Protein 4CJD (pdb70)

InterPro domains:
  IPR005594 Trimeric autotranspo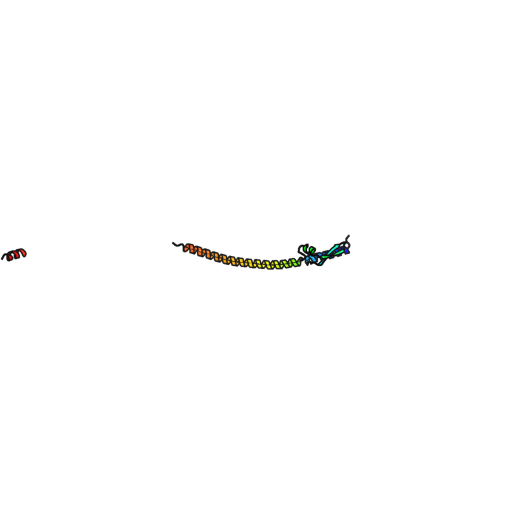rter adhesin YadA-like, C-terminal membrane anchor domain [PF03895] (264-325)
  IPR045584 Pilin-like [SSF54523] (231-325)

Structure (mmCIF, N/CA/C/O backbone):
data_4CJD
#
_entry.id   4CJD
#
_cell.length_a   51.227
_cell.length_b   51.227
_cell.length_c   577.942
_cell.angle_alpha   90.00
_cell.angle_beta   90.00
_cell.angle_gamma   120.00
#
_symmetry.space_group_name_H-M   'H 3 2'
#
loop_
_entity.id
_entity.type
_entity.pdbx_description
1 polymer NADA
2 non-polymer 'IODIDE ION'
3 water water
#
loop_
_atom_site.group_PDB
_atom_site.id
_atom_site.type_symbol
_atom_site.label_atom_id
_atom_site.label_alt_id
_atom_site.label_comp_id
_atom_site.label_asym_id
_atom_site.label_entity_id
_atom_site.label_seq_id
_atom_site.pdbx_PDB_ins_code
_atom_site.Cartn_x
_atom_site.Cartn_y
_atom_site.Cartn_z
_atom_site.occupancy
_atom_site.B_iso_or_equiv
_atom_site.auth_seq_id
_atom_site.auth_comp_id
_atom_site.auth_asym_id
_atom_site.auth_atom_id
_atom_site.pdbx_PDB_model_num
ATOM 1 N N . PRO A 1 6 ? 14.193 -3.187 228.373 1.00 76.12 27 PRO A N 1
ATOM 2 C CA . PRO A 1 6 ? 13.167 -3.450 227.359 1.00 74.06 27 PRO A CA 1
ATOM 3 C C . PRO A 1 6 ? 12.434 -2.185 226.924 1.00 71.33 27 PRO A C 1
ATOM 4 O O . PRO A 1 6 ? 12.539 -1.151 227.593 1.00 71.68 27 PRO A O 1
ATOM 8 N N . PRO A 1 7 ? 11.709 -2.258 225.796 1.00 65.47 28 PRO A N 1
ATOM 9 C CA . PRO A 1 7 ? 10.744 -1.198 225.499 1.00 59.29 28 PRO A CA 1
ATOM 10 C C . PRO A 1 7 ? 9.473 -1.424 226.308 1.00 55.47 28 PRO A C 1
ATOM 11 O O . PRO A 1 7 ? 8.946 -2.534 226.322 1.00 57.17 28 PRO A O 1
ATOM 15 N N . SER A 1 8 ? 9.019 -0.393 227.010 1.00 53.72 29 SER A N 1
ATOM 16 C CA . SER A 1 8 ? 7.748 -0.441 227.727 1.00 50.07 29 SER A CA 1
ATOM 17 C C . SER A 1 8 ? 6.566 -0.600 226.753 1.00 47.40 29 SER A C 1
ATOM 18 O O . SER A 1 8 ? 6.699 -0.338 225.553 1.00 36.05 29 SER A O 1
ATOM 21 N N . THR A 1 9 ? 5.421 -1.026 227.283 1.00 45.51 30 THR A N 1
ATOM 22 C CA . THR A 1 9 ? 4.153 -1.033 226.544 1.00 41.59 30 THR A CA 1
ATOM 23 C C . THR A 1 9 ? 3.871 0.320 225.917 1.00 35.31 30 THR A C 1
ATOM 24 O O . THR A 1 9 ? 3.472 0.414 224.745 1.00 37.48 30 THR A O 1
ATOM 28 N N . ASP A 1 10 ? 4.103 1.375 226.682 1.00 36.52 31 ASP A N 1
ATOM 29 C CA . ASP A 1 10 ? 3.901 2.725 226.180 1.00 35.72 31 ASP A CA 1
ATOM 30 C C . ASP A 1 10 ? 4.766 3.022 224.951 1.00 37.84 31 ASP A C 1
ATOM 31 O O . ASP A 1 10 ? 4.265 3.564 223.980 1.00 35.63 31 ASP A O 1
ATOM 36 N N . GLU A 1 11 ? 6.048 2.660 224.984 1.00 40.08 32 GLU A N 1
ATOM 37 C CA . GLU A 1 11 ? 6.922 2.874 223.829 1.00 40.17 32 GLU A CA 1
ATOM 38 C C . GLU A 1 11 ? 6.495 2.048 222.620 1.00 31.73 32 GLU A C 1
ATOM 39 O O . GLU A 1 11 ? 6.530 2.528 221.502 1.00 32.34 32 GLU A O 1
ATOM 45 N N . ILE A 1 12 ? 6.116 0.795 222.854 1.00 34.55 33 ILE A N 1
ATOM 46 C CA . ILE A 1 12 ? 5.650 -0.069 221.770 1.00 30.30 33 ILE A CA 1
ATOM 47 C C . ILE A 1 12 ? 4.438 0.550 221.095 1.00 28.91 33 ILE A C 1
ATOM 48 O O . ILE A 1 12 ? 4.380 0.670 219.862 1.00 27.34 33 ILE A O 1
ATOM 53 N N . ALA A 1 13 ? 3.471 0.957 221.909 1.00 29.59 34 ALA A N 1
ATOM 54 C CA . ALA A 1 13 ? 2.238 1.556 221.414 1.00 35.40 34 ALA A CA 1
ATOM 55 C C . ALA A 1 13 ? 2.532 2.792 220.566 1.00 27.59 34 ALA A C 1
ATOM 56 O O . ALA A 1 13 ? 1.939 2.982 219.515 1.00 26.16 34 ALA A O 1
ATOM 58 N N . LYS A 1 14 ? 3.451 3.632 221.041 1.00 37.29 35 LYS A N 1
ATOM 59 C CA . LYS A 1 14 ? 3.774 4.885 220.338 1.00 27.85 35 LYS A CA 1
ATOM 60 C C . LYS A 1 14 ? 4.518 4.612 219.052 1.00 26.50 35 LYS A C 1
ATOM 61 O O . LYS A 1 14 ? 4.307 5.277 218.044 1.00 25.31 35 LYS A O 1
ATOM 67 N N . ALA A 1 15 ? 5.378 3.601 219.076 1.00 29.87 36 ALA A N 1
ATOM 68 C CA . ALA A 1 15 ? 6.102 3.231 217.874 1.00 29.22 36 ALA A CA 1
ATOM 69 C C . ALA A 1 15 ? 5.135 2.646 216.843 1.00 24.07 36 ALA A C 1
ATOM 70 O O . ALA A 1 15 ? 5.271 2.872 215.644 1.00 22.82 36 ALA A O 1
ATOM 72 N N . ALA A 1 16 ? 4.152 1.887 217.314 1.00 24.25 37 ALA A N 1
ATOM 73 C CA . ALA A 1 16 ? 3.117 1.370 216.408 1.00 22.96 37 ALA A CA 1
ATOM 74 C C . ALA A 1 16 ? 2.288 2.518 215.812 1.00 22.09 37 ALA A C 1
ATOM 75 O O . ALA A 1 16 ? 2.044 2.583 214.600 1.00 24.45 37 ALA A O 1
ATOM 77 N N . LEU A 1 17 ? 1.877 3.455 216.650 1.00 23.61 38 LEU A N 1
ATOM 78 C CA . LEU A 1 17 ? 1.087 4.577 216.140 1.00 22.27 38 LEU A CA 1
ATOM 79 C C . LEU A 1 17 ? 1.860 5.367 215.092 1.00 22.22 38 LEU A C 1
ATOM 80 O O . LEU A 1 17 ? 1.342 5.651 213.998 1.00 20.33 38 LEU A O 1
ATOM 85 N N . VAL A 1 18 ? 3.125 5.658 215.375 1.00 22.05 39 VAL A N 1
ATOM 86 C CA . VAL A 1 18 ? 3.939 6.362 214.390 1.00 21.37 39 VAL A CA 1
ATOM 87 C C . VAL A 1 18 ? 4.121 5.541 213.110 1.00 20.07 39 VAL A C 1
ATOM 88 O O . VAL A 1 18 ? 4.077 6.095 212.003 1.00 19.09 39 VAL A O 1
ATOM 92 N N . GLY A 1 19 ? 4.339 4.221 213.248 1.00 20.15 40 GLY A N 1
ATOM 93 C CA . GLY A 1 19 ? 4.463 3.352 212.084 1.00 19.08 40 GLY A CA 1
ATOM 94 C C . GLY A 1 19 ? 3.211 3.369 211.207 1.00 17.96 40 GLY A C 1
ATOM 95 O O . GLY A 1 19 ? 3.273 3.454 209.955 1.00 16.93 40 GLY A O 1
ATOM 96 N N . VAL A 1 20 ? 2.059 3.285 211.866 1.00 18.26 41 VAL A N 1
ATOM 97 C CA . VAL A 1 20 ? 0.761 3.378 211.175 1.00 22.58 41 VAL A CA 1
ATOM 98 C C . VAL A 1 20 ? 0.635 4.680 210.379 1.00 19.58 41 VAL A C 1
ATOM 99 O O . VAL A 1 20 ? 0.238 4.690 209.207 1.00 19.21 41 VAL A O 1
ATOM 103 N N . TYR A 1 21 ? 0.992 5.790 211.015 1.00 19.40 42 TYR A N 1
ATOM 104 C CA . TYR A 1 21 ? 0.913 7.098 210.347 1.00 17.13 42 TYR A CA 1
ATOM 105 C C . TYR A 1 21 ? 1.773 7.116 209.092 1.00 17.59 42 TYR A C 1
ATOM 106 O O . TYR A 1 21 ? 1.345 7.557 208.061 1.00 20.14 42 TYR A O 1
ATOM 115 N N . ASN A 1 22 ? 2.988 6.583 209.186 1.00 16.50 43 ASN A N 1
ATOM 116 C CA . ASN A 1 22 ? 3.858 6.561 208.038 1.00 17.81 43 ASN A CA 1
ATOM 117 C C . ASN A 1 22 ? 3.325 5.699 206.880 1.00 16.94 43 ASN A C 1
ATOM 118 O O . ASN A 1 22 ? 3.367 6.118 205.739 1.00 14.72 43 ASN A O 1
ATOM 123 N N . ASN A 1 23 ? 2.800 4.509 207.175 1.00 14.79 44 ASN A N 1
ATOM 124 C CA . ASN A 1 23 ? 2.161 3.689 206.153 1.00 13.96 44 ASN A CA 1
ATOM 125 C C . ASN A 1 23 ? 0.950 4.369 205.567 1.00 13.44 44 ASN A C 1
ATOM 126 O O . ASN A 1 23 ? 0.686 4.293 204.351 1.00 16.64 44 ASN A O 1
ATOM 131 N N . THR A 1 24 ? 0.182 5.039 206.421 1.00 13.93 45 THR A N 1
ATOM 132 C CA . THR A 1 24 ? -0.991 5.783 205.931 1.00 13.62 45 THR A CA 1
ATOM 133 C C . THR A 1 24 ? -0.568 6.900 204.957 1.00 16.54 45 THR A C 1
ATOM 134 O O . THR A 1 24 ? -1.182 7.070 203.889 1.00 13.71 45 THR A O 1
ATOM 138 N N . GLN A 1 25 ? 0.531 7.618 205.256 1.00 15.90 46 GLN A N 1
ATOM 139 C CA . GLN A 1 25 ? 1.054 8.572 204.266 1.00 13.19 46 GLN A CA 1
ATOM 140 C C . GLN A 1 25 ? 1.560 7.899 202.989 1.00 14.76 46 GLN A C 1
ATOM 141 O O . GLN A 1 25 ? 1.343 8.422 201.881 1.00 11.95 46 GLN A O 1
ATOM 147 N N . ASP A 1 26 ? 2.240 6.749 203.120 1.00 12.63 47 ASP A N 1
ATOM 148 C CA . ASP A 1 26 ? 2.618 5.988 201.932 1.00 15.15 47 ASP A CA 1
ATOM 149 C C . ASP A 1 26 ? 1.421 5.654 201.056 1.00 17.86 47 ASP A C 1
ATOM 150 O O . ASP A 1 26 ? 1.471 5.732 199.809 1.00 13.24 47 ASP A O 1
ATOM 155 N N . ILE A 1 27 ? 0.334 5.274 201.695 1.00 11.78 48 ILE A N 1
ATOM 156 C CA . ILE A 1 27 ? -0.846 4.858 200.922 1.00 12.50 48 ILE A CA 1
ATOM 157 C C . ILE A 1 27 ? -1.640 6.027 200.344 1.00 15.17 48 ILE A C 1
ATOM 158 O O . ILE A 1 27 ? -2.121 5.990 199.185 1.00 13.46 48 ILE A O 1
ATOM 163 N N . ASN A 1 28 ? -1.770 7.074 201.133 1.00 11.30 49 ASN A N 1
ATOM 164 C CA . ASN A 1 28 ? -2.677 8.180 200.774 1.00 15.81 49 ASN A CA 1
ATOM 165 C C . ASN A 1 28 ? -1.964 9.420 200.315 1.00 14.79 49 ASN A C 1
ATOM 166 O O . ASN A 1 28 ? -2.589 10.331 199.778 1.00 11.76 49 ASN A O 1
ATOM 171 N N . GLY A 1 29 ? -0.652 9.488 200.508 1.00 12.35 50 GLY A N 1
ATOM 172 C CA . GLY A 1 29 ? 0.043 10.655 199.955 1.00 14.47 50 GLY A CA 1
ATOM 173 C C . GLY A 1 29 ? 0.341 11.694 201.020 1.00 18.43 50 GLY A C 1
ATOM 174 O O . GLY A 1 29 ? -0.230 11.640 202.121 1.00 15.21 50 GLY A O 1
ATOM 175 N N . PHE A 1 30 ? 1.256 12.625 200.743 1.00 14.62 51 PHE A N 1
ATOM 176 C CA . PHE A 1 30 ? 1.380 13.774 201.633 1.00 13.40 51 PHE A CA 1
ATOM 177 C C . PHE A 1 30 ? 1.820 14.976 200.823 1.00 14.43 51 PHE A C 1
ATOM 178 O O . PHE A 1 30 ? 2.200 14.871 199.626 1.00 13.92 51 PHE A O 1
ATOM 186 N N . LYS A 1 31 ? 1.741 16.137 201.447 1.00 15.47 52 LYS A N 1
ATOM 187 C CA . LYS A 1 31 ? 2.054 17.372 200.736 1.00 14.73 52 LYS A CA 1
ATOM 188 C C . LYS A 1 31 ? 2.812 18.295 201.639 1.00 15.78 52 LYS A C 1
ATOM 189 O O . LYS A 1 31 ? 2.913 18.054 202.862 1.00 16.32 52 LYS A O 1
ATOM 195 N N . VAL A 1 32 ? 3.327 19.378 201.051 1.00 16.41 53 VAL A N 1
ATOM 196 C CA . VAL A 1 32 ? 4.093 20.338 201.806 1.00 17.36 53 VAL A CA 1
ATOM 197 C C . VAL A 1 32 ? 3.239 20.829 202.960 1.00 18.18 53 VAL A C 1
ATOM 198 O O . VAL A 1 32 ? 2.042 21.162 202.799 1.00 18.14 53 VAL A O 1
ATOM 202 N N . GLY A 1 33 ? 3.850 20.816 204.135 1.00 19.00 54 GLY A N 1
ATOM 203 C CA . GLY A 1 33 ? 3.189 21.263 205.335 1.00 19.97 54 GLY A CA 1
ATOM 204 C C . GLY A 1 33 ? 2.489 20.187 206.142 1.00 27.80 54 GLY A C 1
ATOM 205 O O . GLY A 1 33 ? 2.116 20.438 207.294 1.00 28.23 54 GLY A O 1
ATOM 206 N N . ASP A 1 34 ? 2.283 19.004 205.557 1.00 19.87 55 ASP A N 1
ATOM 207 C CA . ASP A 1 34 ? 1.799 17.866 206.348 1.00 18.25 55 ASP A CA 1
ATOM 208 C C . ASP A 1 34 ? 2.830 17.473 207.421 1.00 25.72 55 ASP A C 1
ATOM 209 O O . ASP A 1 34 ? 4.035 17.577 207.208 1.00 22.57 55 ASP A O 1
ATOM 214 N N . THR A 1 35 ? 2.359 17.016 208.573 1.00 20.33 56 THR A N 1
ATOM 215 C CA . THR A 1 35 ? 3.287 16.594 209.610 1.00 20.32 56 THR A CA 1
ATOM 216 C C . THR A 1 35 ? 3.904 15.259 209.223 1.00 19.46 56 THR A C 1
ATOM 217 O O . THR A 1 35 ? 3.216 14.328 208.767 1.00 18.49 56 THR A O 1
ATOM 221 N N . ILE A 1 36 ? 5.209 15.181 209.371 1.00 19.91 57 ILE A N 1
ATOM 222 C CA . ILE A 1 36 ? 5.930 13.925 209.229 1.00 19.45 57 ILE A CA 1
ATOM 223 C C . ILE A 1 36 ? 6.348 13.490 210.657 1.00 26.07 57 ILE A C 1
ATOM 224 O O . ILE A 1 36 ? 6.903 14.291 211.394 1.00 26.54 57 ILE A O 1
ATOM 229 N N . TYR A 1 37 ? 6.040 12.254 211.054 1.00 23.07 58 TYR A N 1
ATOM 230 C CA . TYR A 1 37 ? 6.342 11.790 212.413 1.00 24.50 58 TYR A CA 1
ATOM 231 C C . TYR A 1 37 ? 7.431 10.727 212.420 1.00 24.75 58 TYR A C 1
ATOM 232 O O . TYR A 1 37 ? 7.502 9.877 211.534 1.00 20.94 58 TYR A O 1
ATOM 241 N N . ASP A 1 38 ? 8.258 10.774 213.451 1.00 30.48 59 ASP A N 1
ATOM 242 C CA . ASP A 1 38 ? 9.155 9.679 213.772 1.00 30.38 59 ASP A CA 1
ATOM 243 C C . ASP A 1 38 ? 9.181 9.527 215.279 1.00 29.42 59 ASP A C 1
ATOM 244 O O . ASP A 1 38 ? 8.429 10.186 215.995 1.00 31.83 59 ASP A O 1
ATOM 249 N N . ILE A 1 39 ? 10.040 8.637 215.743 1.00 32.37 60 ILE A N 1
ATOM 250 C CA . ILE A 1 39 ? 10.165 8.356 217.150 1.00 36.34 60 ILE A CA 1
ATOM 251 C C . ILE A 1 39 ? 11.519 8.871 217.593 1.00 40.36 60 ILE A C 1
ATOM 252 O O . ILE A 1 39 ? 12.526 8.589 216.939 1.00 41.43 60 ILE A O 1
ATOM 257 N N . GLU A 1 40 ? 11.534 9.638 218.681 1.00 41.83 61 GLU A N 1
ATOM 258 C CA . GLU A 1 40 ? 12.770 10.157 219.252 1.00 49.44 61 GLU A CA 1
ATOM 259 C C . GLU A 1 40 ? 12.691 10.096 220.778 1.00 52.19 61 GLU A C 1
ATOM 260 O O . GLU A 1 40 ? 11.708 10.551 221.378 1.00 47.06 61 GLU A O 1
ATOM 266 N N . ASN A 1 41 ? 13.717 9.522 221.403 1.00 58.96 62 ASN A N 1
ATOM 267 C CA . ASN A 1 41 ? 13.676 9.274 222.837 1.00 64.46 62 ASN A CA 1
ATOM 268 C C . ASN A 1 41 ? 12.391 8.523 223.164 1.00 59.64 62 ASN A C 1
ATOM 269 O O . ASN A 1 41 ? 11.687 8.866 224.123 1.00 59.99 62 ASN A O 1
ATOM 274 N N . GLY A 1 42 ? 12.057 7.540 222.321 1.00 52.83 63 GLY A N 1
ATOM 275 C CA . GLY A 1 42 ? 10.849 6.750 222.492 1.00 47.00 63 GLY A CA 1
ATOM 276 C C . GLY A 1 42 ? 9.542 7.533 222.459 1.00 47.77 63 GLY A C 1
ATOM 277 O O . GLY A 1 42 ? 8.461 6.981 222.764 1.00 43.58 63 GLY A O 1
ATOM 278 N N . GLN A 1 43 ? 9.628 8.821 222.107 1.00 46.30 64 GLN A N 1
ATOM 279 C CA . GLN A 1 43 ? 8.437 9.653 221.963 1.00 43.04 64 GLN A CA 1
ATOM 280 C C . GLN A 1 43 ? 8.206 9.974 220.481 1.00 40.47 64 GLN A C 1
ATOM 281 O O . GLN A 1 43 ? 9.159 10.144 219.719 1.00 43.91 64 GLN A O 1
ATOM 287 N N . PRO A 1 44 ? 6.936 10.051 220.066 1.00 36.95 65 PRO A N 1
ATOM 288 C CA . PRO A 1 44 ? 6.623 10.532 218.714 1.00 37.85 65 PRO A CA 1
ATOM 289 C C . PRO A 1 44 ? 6.973 12.013 218.553 1.00 41.46 65 PRO A C 1
ATOM 290 O O . PRO A 1 44 ? 6.728 12.813 219.452 1.00 42.69 65 PRO A O 1
ATOM 294 N N . LYS A 1 45 ? 7.561 12.364 217.417 1.00 42.17 66 LYS A N 1
ATOM 295 C CA . LYS A 1 45 ? 7.978 13.729 217.154 1.00 38.34 66 LYS A CA 1
ATOM 296 C C . LYS A 1 45 ? 7.545 14.101 215.753 1.00 35.14 66 LYS A C 1
ATOM 297 O O . LYS A 1 45 ? 7.824 13.367 214.795 1.00 31.31 66 LYS A O 1
ATOM 303 N N . GLY A 1 46 ? 6.852 15.232 215.634 1.00 32.90 67 GLY A N 1
ATOM 304 C CA . GLY A 1 46 ? 6.377 15.680 214.341 1.00 32.75 67 GLY A CA 1
ATOM 305 C C . GLY A 1 46 ? 7.195 16.838 213.816 1.00 29.89 67 GLY A C 1
ATOM 306 O O . GLY A 1 46 ? 7.751 17.591 214.585 1.00 29.07 67 GLY A O 1
ATOM 307 N N . ARG A 1 47 ? 7.289 16.961 212.489 1.00 31.91 68 ARG A N 1
ATOM 308 C CA . ARG A 1 47 ? 7.856 18.153 211.875 1.00 28.78 68 ARG A CA 1
ATOM 309 C C . ARG A 1 47 ? 7.137 18.377 210.529 1.00 28.26 68 ARG A C 1
ATOM 310 O O . ARG A 1 47 ? 6.555 17.451 209.984 1.00 22.09 68 ARG A O 1
ATOM 318 N N . PRO A 1 48 ? 7.170 19.604 209.996 1.00 23.66 69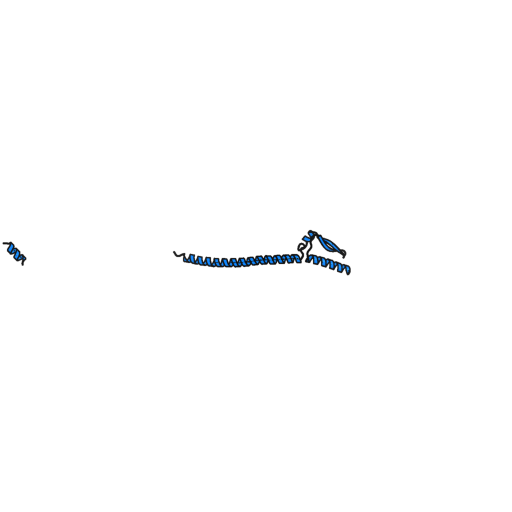 PRO A N 1
ATOM 319 C CA . PRO A 1 48 ? 6.444 19.783 208.739 1.00 24.64 69 PRO A CA 1
ATOM 320 C C . PRO A 1 48 ? 7.180 19.248 207.515 1.00 21.33 69 PRO A C 1
ATOM 321 O O . PRO A 1 48 ? 8.361 19.435 207.367 1.00 2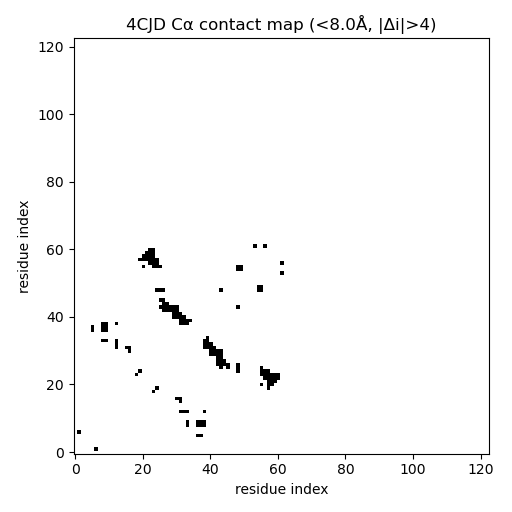1.80 69 PRO A O 1
ATOM 325 N N . ALA A 1 49 ? 6.460 18.544 206.652 1.00 19.98 70 ALA A N 1
ATOM 326 C CA . ALA A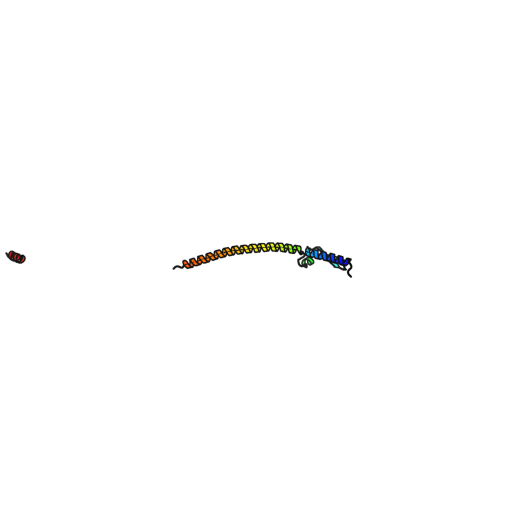 1 49 ? 7.007 18.190 205.339 1.00 21.20 70 ALA A CA 1
ATOM 327 C C . ALA A 1 49 ? 7.401 19.456 204.539 1.00 27.43 70 ALA A C 1
ATOM 328 O O . ALA A 1 49 ? 6.616 20.406 204.426 1.00 23.69 70 ALA A O 1
ATOM 330 N N . THR A 1 50 ? 8.628 19.476 204.025 1.00 19.52 71 THR A N 1
ATOM 331 C CA . THR A 1 50 ? 9.089 20.529 203.146 1.00 19.83 71 THR A CA 1
ATOM 332 C C . THR A 1 50 ? 8.979 20.036 201.725 1.00 18.61 71 THR A C 1
ATOM 333 O O . THR A 1 50 ? 8.772 18.848 201.502 1.00 17.67 71 THR A O 1
ATOM 337 N N . GLU A 1 51 ? 9.220 20.906 200.759 1.00 18.75 72 GLU A N 1
ATOM 338 C CA . GLU A 1 51 ? 9.262 20.450 199.380 1.00 18.16 72 GLU A CA 1
ATOM 339 C C . GLU A 1 51 ? 10.417 19.422 199.158 1.00 25.78 72 GLU A C 1
ATOM 340 O O . GLU A 1 51 ? 10.253 18.517 198.349 1.00 22.40 72 GLU A O 1
ATOM 346 N N . ASP A 1 52 ? 11.538 19.521 199.900 1.00 18.48 73 ASP A N 1
ATOM 347 C CA . ASP A 1 52 ? 12.598 18.532 199.792 1.00 18.40 73 ASP A CA 1
ATOM 348 C C . ASP A 1 52 ? 12.071 17.139 200.159 1.00 19.64 73 ASP A C 1
ATOM 349 O O . ASP A 1 52 ? 12.444 16.173 199.525 1.00 23.26 73 ASP A O 1
ATOM 354 N N . ASP A 1 53 ? 11.271 17.038 201.226 1.00 18.23 74 ASP A N 1
ATOM 355 C CA . ASP A 1 53 ? 10.709 15.751 201.643 1.00 19.85 74 ASP A CA 1
ATOM 356 C C . ASP A 1 53 ? 9.795 15.185 200.599 1.00 19.31 74 ASP A C 1
ATOM 357 O O . ASP A 1 53 ? 9.757 13.978 200.371 1.00 16.22 74 ASP A O 1
ATOM 362 N N . VAL A 1 54 ? 9.017 16.062 200.002 1.00 15.52 75 VAL A N 1
ATOM 363 C CA . VAL A 1 54 ? 8.116 15.656 198.947 1.00 19.89 75 VAL A CA 1
ATOM 364 C C . VAL A 1 54 ? 8.897 15.099 197.748 1.00 18.80 75 VAL A C 1
ATOM 365 O O . VAL A 1 54 ? 8.573 14.025 197.236 1.00 17.62 75 VAL A O 1
ATOM 369 N N . LYS A 1 55 ? 9.932 15.814 197.321 1.00 20.88 76 LYS A N 1
ATOM 370 C CA . LYS A 1 55 ? 10.762 15.371 196.207 1.00 22.28 76 LYS A CA 1
ATOM 371 C C . LYS A 1 55 ? 11.545 14.089 196.499 1.00 25.70 76 LYS A C 1
ATOM 372 O O . LYS A 1 55 ? 11.813 13.332 195.582 1.00 19.92 76 LYS A O 1
ATOM 378 N N . ALA A 1 56 ? 11.921 13.871 197.761 1.00 14.94 77 ALA A N 1
ATOM 379 C CA . ALA A 1 56 ? 12.673 12.686 198.176 1.00 19.96 77 ALA A CA 1
ATOM 380 C C . ALA A 1 56 ? 11.783 11.424 198.194 1.00 23.27 77 ALA A C 1
ATOM 381 O O . ALA A 1 56 ? 12.296 10.313 198.218 1.00 19.51 77 ALA A O 1
ATOM 383 N N . ASP A 1 57 ? 10.452 11.599 198.198 1.00 13.65 78 ASP A N 1
ATOM 384 C CA . ASP A 1 57 ? 9.554 10.451 198.217 1.00 12.96 78 ASP A CA 1
ATOM 385 C C . ASP A 1 57 ? 9.578 9.763 196.864 1.00 14.37 78 ASP A C 1
ATOM 386 O O . ASP A 1 57 ? 9.677 10.429 195.845 1.00 14.48 78 ASP A O 1
ATOM 391 N N . ASP A 1 58 ? 9.443 8.441 196.830 1.00 15.72 79 ASP A N 1
ATOM 392 C CA . ASP A 1 58 ? 9.611 7.715 195.565 1.00 11.65 79 ASP A CA 1
ATOM 393 C C . ASP A 1 58 ? 8.604 8.116 194.523 1.00 14.31 79 ASP A C 1
ATOM 394 O O . ASP A 1 58 ? 8.877 8.048 193.310 1.00 16.61 79 ASP A O 1
ATOM 399 N N . PHE A 1 59 ? 7.416 8.529 194.986 1.00 16.47 80 PHE A N 1
ATOM 400 C CA . PHE A 1 59 ? 6.397 9.006 194.074 1.00 10.76 80 PHE A CA 1
ATOM 401 C C . PHE A 1 59 ? 5.976 10.419 194.371 1.00 12.02 80 PHE A C 1
ATOM 402 O O . PHE A 1 59 ? 4.813 10.807 194.107 1.00 10.45 80 PHE A O 1
ATOM 410 N N . GLY A 1 60 ? 6.927 11.214 194.841 1.00 14.08 81 GLY A N 1
ATOM 411 C CA . GLY A 1 60 ? 6.677 12.642 194.973 1.00 11.58 81 GLY A CA 1
ATOM 412 C C . GLY A 1 60 ? 5.492 12.893 195.903 1.00 15.47 81 GLY A C 1
ATOM 413 O O . GLY A 1 60 ? 4.793 13.863 195.751 1.00 15.30 81 GLY A O 1
ATOM 414 N N . GLY A 1 61 ? 5.258 11.998 196.865 1.00 13.69 82 GLY A N 1
ATOM 415 C CA . GLY A 1 61 ? 4.202 12.221 197.847 1.00 11.69 82 GLY A CA 1
ATOM 416 C C . GLY A 1 61 ? 2.787 11.965 197.338 1.00 13.89 82 GLY A C 1
ATOM 417 O O . GLY A 1 61 ? 1.801 12.248 198.013 1.00 12.69 82 GLY A O 1
ATOM 418 N N . LEU A 1 62 ? 2.664 11.425 196.134 1.00 13.16 83 LEU A N 1
ATOM 419 C CA . LEU A 1 62 ? 1.332 11.168 195.595 1.00 15.19 83 LEU A CA 1
ATOM 420 C C . LEU A 1 62 ? 0.572 10.121 196.395 1.00 13.43 83 LEU A C 1
ATOM 421 O O . LEU A 1 62 ? -0.666 10.154 196.470 1.00 10.31 83 LEU A O 1
ATOM 426 N N . GLY A 1 63 ? 1.314 9.138 196.915 1.00 13.49 84 GLY A N 1
ATOM 427 C CA . GLY A 1 63 ? 0.714 7.986 197.571 1.00 12.94 84 GLY A CA 1
ATOM 428 C C . GLY A 1 63 ? 0.342 6.892 196.610 1.00 9.80 84 GLY A C 1
ATOM 429 O O . GLY A 1 63 ? 0.131 7.136 195.414 1.00 11.59 84 GLY A O 1
ATOM 430 N N . LEU A 1 64 ? 0.316 5.655 197.103 1.00 14.88 85 LEU A N 1
ATOM 431 C CA . LEU A 1 64 ? 0.040 4.507 196.241 1.00 13.99 85 LEU A CA 1
ATOM 432 C C . LEU A 1 64 ? -1.332 4.587 195.535 1.00 11.16 85 LEU A C 1
ATOM 433 O O . LEU A 1 64 ? -1.460 4.270 194.336 1.00 9.82 85 LEU A O 1
ATOM 438 N N . LYS A 1 65 ? -2.358 5.024 196.254 1.00 13.03 86 LYS A N 1
ATOM 439 C CA . LYS A 1 65 ? -3.711 5.084 195.636 1.00 14.82 86 LYS A CA 1
ATOM 440 C C . LYS A 1 65 ? -3.737 6.020 194.427 1.00 13.50 86 LYS A C 1
ATOM 441 O O . LYS A 1 65 ? -4.254 5.676 193.368 1.00 11.26 86 LYS A O 1
ATOM 447 N N . GLU A 1 66 ? -3.157 7.208 194.583 1.00 14.58 87 GLU A N 1
ATOM 448 C CA . GLU A 1 66 ? -3.170 8.136 193.490 1.00 9.70 87 GLU A CA 1
ATOM 449 C C . GLU A 1 66 ? -2.334 7.659 192.308 1.00 10.49 87 GLU A C 1
ATOM 450 O O . GLU A 1 66 ? -2.697 7.904 191.149 1.00 12.26 87 GLU A O 1
ATOM 456 N N . VAL A 1 67 ? -1.181 7.029 192.560 1.00 14.26 88 VAL A N 1
ATOM 457 C CA . VAL A 1 67 ? -0.400 6.537 191.411 1.00 13.69 88 VAL A CA 1
ATOM 458 C C . VAL A 1 67 ? -1.223 5.446 190.696 1.00 14.26 88 VAL A C 1
ATOM 459 O O . VAL A 1 67 ? -1.303 5.385 189.436 1.00 10.35 88 VAL A O 1
ATOM 463 N N . LEU A 1 68 ? -1.845 4.576 191.478 1.00 9.17 89 LEU A N 1
ATOM 464 C CA . LEU A 1 68 ? -2.679 3.551 190.834 1.00 16.40 89 LEU A CA 1
ATOM 465 C C . LEU A 1 68 ? -3.803 4.192 190.003 1.00 14.97 89 LEU A C 1
ATOM 466 O O . LEU A 1 68 ? -4.086 3.730 188.887 1.00 13.02 89 LEU A O 1
ATOM 471 N N . ALA A 1 69 ? -4.434 5.266 190.503 1.00 11.19 90 ALA A N 1
ATOM 472 C CA . ALA A 1 69 ? -5.482 5.941 189.696 1.00 9.94 90 ALA A CA 1
ATOM 473 C C . ALA A 1 69 ? -4.934 6.510 188.382 1.00 16.13 90 ALA A C 1
ATOM 474 O O . ALA A 1 69 ? -5.611 6.485 187.334 1.00 13.10 90 ALA A O 1
ATOM 476 N N . GLN A 1 70 ? -3.717 7.043 188.438 1.00 15.19 91 GLN A N 1
ATOM 477 C CA . GLN A 1 70 ? -3.064 7.554 187.233 1.00 9.86 91 GLN A CA 1
ATOM 478 C C . GLN A 1 70 ? -2.779 6.440 186.255 1.00 9.93 91 GLN A C 1
ATOM 479 O O . GLN A 1 70 ? -2.907 6.618 185.050 1.00 10.26 91 GLN A O 1
ATOM 485 N N . HIS A 1 71 ? -2.346 5.289 186.764 1.00 9.72 92 HIS A N 1
ATOM 486 C CA . HIS A 1 71 ? -2.187 4.104 185.909 1.00 17.94 92 HIS A CA 1
ATOM 487 C C . HIS A 1 71 ? -3.488 3.610 185.281 1.00 15.70 92 HIS A C 1
ATOM 488 O O . HIS A 1 71 ? -3.503 3.276 184.107 1.00 11.69 92 HIS A O 1
ATOM 495 N N . ASP A 1 72 ? -4.586 3.618 186.020 1.00 12.92 93 ASP A N 1
ATOM 496 C CA . ASP A 1 72 ? -5.892 3.347 185.396 1.00 14.02 93 ASP A CA 1
ATOM 497 C C . ASP A 1 72 ? -6.222 4.255 184.211 1.00 18.25 93 ASP A C 1
ATOM 498 O O . ASP A 1 72 ? -6.669 3.769 183.190 1.00 16.41 93 ASP A O 1
ATOM 503 N N . GLN A 1 73 ? -6.006 5.561 184.365 1.00 18.26 94 GLN A N 1
ATOM 504 C CA . GLN A 1 73 ? -6.242 6.519 183.295 1.00 15.59 94 GLN A CA 1
ATOM 505 C C . GLN A 1 73 ? -5.276 6.271 182.127 1.00 11.84 94 GLN A C 1
ATOM 506 O O . GLN A 1 73 ? -5.696 6.250 180.994 1.00 13.79 94 GLN A O 1
ATOM 512 N N . SER A 1 74 ? -3.987 6.060 182.406 1.00 11.36 95 SER A N 1
ATOM 513 C CA . SER A 1 74 ? -3.020 5.782 181.368 1.00 18.37 95 SER A CA 1
ATOM 514 C C . SER A 1 74 ? -3.419 4.524 180.609 1.00 16.68 95 SER A C 1
ATOM 515 O O . SER A 1 74 ? -3.362 4.474 179.374 1.00 16.25 95 SER A O 1
ATOM 518 N N . LEU A 1 75 ? -3.767 3.481 181.348 1.00 13.46 96 LEU A N 1
ATOM 519 C CA . LEU A 1 75 ? -4.085 2.226 180.675 1.00 14.99 96 LEU A CA 1
ATOM 520 C C . LEU A 1 75 ? -5.274 2.395 179.761 1.00 16.71 96 LEU A C 1
ATOM 521 O O . LEU A 1 75 ? -5.264 1.913 178.623 1.00 14.26 96 LEU A O 1
ATOM 526 N N . ALA A 1 76 ? -6.339 3.003 180.275 1.00 13.19 97 ALA A N 1
ATOM 527 C CA . ALA A 1 76 ? -7.538 3.171 179.429 1.00 14.09 97 ALA A CA 1
ATOM 528 C C . ALA A 1 76 ? -7.182 4.001 178.181 1.00 20.32 97 ALA A C 1
ATOM 529 O O . ALA A 1 76 ? -7.568 3.633 177.065 1.00 15.62 97 ALA A O 1
ATOM 531 N N . ASP A 1 77 ? -6.435 5.103 178.357 1.00 16.10 98 ASP A N 1
ATOM 532 C CA . ASP A 1 77 ? -6.093 5.946 177.194 1.00 16.47 98 ASP A CA 1
ATOM 533 C C . ASP A 1 77 ? -5.210 5.247 176.161 1.00 15.06 98 ASP A C 1
ATOM 534 O O . ASP A 1 77 ? -5.420 5.362 174.959 1.00 15.97 98 ASP A O 1
ATOM 539 N N . LEU A 1 78 ? -4.185 4.574 176.646 1.00 15.53 99 LEU A N 1
ATOM 540 C CA . LEU A 1 78 ? -3.270 3.887 175.780 1.00 14.83 99 LEU A CA 1
ATOM 541 C C . LEU A 1 78 ? -4.001 2.745 175.066 1.00 20.35 99 LEU A C 1
ATOM 542 O O . LEU A 1 78 ? -3.755 2.503 173.901 1.00 16.50 99 LEU A O 1
ATOM 547 N N . THR A 1 79 ? -4.883 2.042 175.763 1.00 15.56 100 THR A N 1
ATOM 548 C CA . THR A 1 79 ? -5.636 0.979 175.077 1.00 17.22 100 THR A CA 1
ATOM 549 C C . THR A 1 79 ? -6.485 1.575 173.968 1.00 22.68 100 THR A C 1
ATOM 550 O O . THR A 1 79 ? -6.623 0.970 172.915 1.00 18.60 100 THR A O 1
ATOM 554 N N . GLY A 1 80 ? -7.036 2.772 174.194 1.00 17.42 101 GLY A N 1
ATOM 555 C CA . GLY A 1 80 ? -7.802 3.431 173.140 1.00 18.51 101 GLY A CA 1
ATOM 556 C C . GLY A 1 80 ? -6.960 3.744 171.903 1.00 19.14 101 GLY A C 1
ATOM 557 O O . GLY A 1 80 ? -7.411 3.550 170.781 1.00 20.48 101 GLY A O 1
ATOM 558 N N . THR A 1 81 ? -5.730 4.220 172.089 1.00 18.42 102 THR A N 1
ATOM 559 C CA . THR A 1 81 ? -4.856 4.494 170.941 1.00 23.68 102 THR A CA 1
ATOM 560 C C . THR A 1 81 ? -4.485 3.224 170.201 1.00 26.38 102 THR A C 1
ATOM 561 O O . THR A 1 81 ? -4.538 3.168 168.962 1.00 20.96 102 THR A O 1
ATOM 565 N N . VAL A 1 82 ? -4.111 2.203 170.961 1.00 20.88 103 VAL A N 1
ATOM 566 C CA . VAL A 1 82 ? -3.806 0.911 170.365 1.00 25.03 103 VAL A CA 1
ATOM 567 C C . VAL A 1 82 ? -5.041 0.425 169.597 1.00 27.73 103 VAL A C 1
ATOM 568 O O . VAL A 1 82 ? -4.923 0.004 168.442 1.00 24.92 103 VAL A O 1
ATOM 572 N N . GLU A 1 83 ? -6.244 0.533 170.180 1.00 23.39 104 GLU A N 1
ATOM 573 C CA . GLU A 1 83 ? -7.431 0.129 169.371 1.00 28.78 104 GLU A CA 1
ATOM 574 C C . GLU A 1 83 ? -7.570 0.945 168.057 1.00 24.69 104 GLU A C 1
ATOM 575 O O . GLU A 1 83 ? -7.924 0.412 167.017 1.00 25.03 104 GLU A O 1
ATOM 581 N N . GLU A 1 84 ? -7.320 2.250 168.114 1.00 23.66 105 GLU A N 1
ATOM 582 C CA . GLU A 1 84 ? -7.389 3.050 166.900 1.00 29.07 105 GLU A CA 1
ATOM 583 C C . GLU A 1 84 ? -6.355 2.594 165.882 1.00 30.21 105 GLU A C 1
ATOM 584 O O . GLU A 1 84 ? -6.642 2.572 164.683 1.00 28.68 105 GLU A O 1
ATOM 590 N N . ASN A 1 85 ? -5.161 2.200 166.360 1.00 24.07 106 ASN A N 1
ATOM 591 C CA . ASN A 1 85 ? -4.099 1.770 165.464 1.00 25.49 106 ASN A CA 1
ATOM 592 C C . ASN A 1 85 ? -4.433 0.441 164.826 1.00 27.72 106 ASN A C 1
ATOM 593 O O . ASN A 1 85 ? -4.144 0.247 163.636 1.00 29.19 106 ASN A O 1
ATOM 598 N N . SER A 1 86 ? -5.058 -0.460 165.583 1.00 25.58 107 SER A N 1
ATOM 599 C CA . SER A 1 86 ? -5.460 -1.762 165.028 1.00 26.83 107 SER A CA 1
ATOM 600 C C . SER A 1 86 ? -6.438 -1.582 163.847 1.00 31.64 107 SER A C 1
ATOM 601 O O . SER A 1 86 ? -6.306 -2.231 162.791 1.00 34.71 107 SER A O 1
ATOM 604 N N . GLU A 1 87 ? -7.408 -0.683 164.011 1.00 31.40 108 GLU A N 1
ATOM 605 C CA . GLU A 1 87 ? -8.426 -0.467 162.969 1.00 34.97 108 GLU A CA 1
ATOM 606 C C . GLU A 1 87 ? -7.783 0.179 161.749 1.00 31.37 108 GLU A C 1
ATOM 607 O O . GLU A 1 87 ? -8.089 -0.184 160.614 1.00 44.82 108 GLU A O 1
ATOM 613 N N . ALA A 1 88 ? -6.870 1.125 161.985 1.00 39.31 109 ALA A N 1
ATOM 614 C CA . ALA A 1 88 ? -6.131 1.774 160.896 1.00 31.23 109 ALA A CA 1
ATOM 615 C C . ALA A 1 88 ? -5.331 0.744 160.101 1.00 40.88 109 ALA A C 1
ATOM 616 O O . ALA A 1 88 ? -5.227 0.829 158.876 1.00 42.64 109 ALA A O 1
ATOM 618 N N . LEU A 1 89 ? -4.790 -0.245 160.800 1.00 36.56 110 LEU A N 1
ATOM 619 C CA . LEU A 1 89 ? -4.054 -1.340 160.169 1.00 35.34 110 LEU A CA 1
ATOM 620 C C . LEU A 1 89 ? -4.923 -2.197 159.265 1.00 36.70 110 LEU A C 1
ATOM 621 O O . LEU A 1 89 ? -4.540 -2.527 158.149 1.00 42.90 110 LEU A O 1
ATOM 626 N N . VAL A 1 90 ? -6.096 -2.566 159.761 1.00 37.41 111 VAL A N 1
ATOM 627 C CA . VAL A 1 90 ? -7.058 -3.319 158.975 1.00 40.51 111 VAL A CA 1
ATOM 628 C C . VAL A 1 90 ? -7.500 -2.534 157.739 1.00 42.94 111 VAL A C 1
ATOM 629 O O . VAL A 1 90 ? -7.557 -3.086 156.650 1.00 50.33 111 VAL A O 1
ATOM 633 N N . LYS A 1 91 ? -7.809 -1.251 157.914 1.00 40.98 112 LYS A N 1
ATOM 634 C CA . LYS A 1 91 ? -8.259 -0.423 156.804 1.00 45.77 112 LYS A CA 1
ATOM 635 C C . LYS A 1 91 ? -7.139 -0.295 155.790 1.00 48.10 112 LYS A C 1
ATOM 636 O O . LYS A 1 91 ? -7.367 -0.427 154.594 1.00 47.40 112 LYS A O 1
ATOM 642 N N . THR A 1 92 ? -5.922 -0.076 156.280 1.00 45.66 113 THR A N 1
ATOM 643 C CA . THR A 1 92 ? -4.756 -0.008 155.412 1.00 44.56 113 THR A CA 1
ATOM 644 C C . THR A 1 92 ? -4.533 -1.339 154.682 1.00 47.10 113 THR A C 1
ATOM 645 O O . THR A 1 92 ? -4.314 -1.349 153.469 1.00 49.78 113 THR A O 1
ATOM 649 N N . ALA A 1 93 ? -4.624 -2.462 155.389 1.00 43.96 114 ALA A N 1
ATOM 650 C CA . ALA A 1 93 ? -4.446 -3.751 154.717 1.00 50.36 114 ALA A CA 1
ATOM 651 C C . ALA A 1 93 ? -5.498 -3.986 153.631 1.00 55.92 114 ALA A C 1
ATOM 652 O O . ALA A 1 93 ? -5.183 -4.525 152.566 1.00 59.49 114 ALA A O 1
ATOM 654 N N . GLU A 1 94 ? -6.744 -3.601 153.899 1.00 56.71 115 GLU A N 1
ATOM 655 C CA . GLU A 1 94 ? -7.807 -3.783 152.913 1.00 56.76 115 GLU A CA 1
ATOM 656 C C . GLU A 1 94 ? -7.492 -2.980 151.664 1.00 56.29 115 GLU A C 1
ATOM 657 O O . GLU A 1 94 ? -7.565 -3.495 150.552 1.00 61.27 115 GLU A O 1
ATOM 663 N N . VAL A 1 95 ? -7.132 -1.716 151.854 1.00 52.37 116 VAL A N 1
ATOM 664 C CA . VAL A 1 95 ? -6.785 -0.859 150.733 1.00 52.09 116 VAL A CA 1
ATOM 665 C C . VAL A 1 95 ? -5.603 -1.450 149.962 1.00 56.33 116 VAL A C 1
ATOM 666 O O . VAL A 1 95 ? -5.619 -1.500 148.726 1.00 57.04 116 VAL A O 1
ATOM 670 N N . VAL A 1 96 ? -4.600 -1.933 150.690 1.00 56.45 117 VAL A N 1
ATOM 671 C CA . V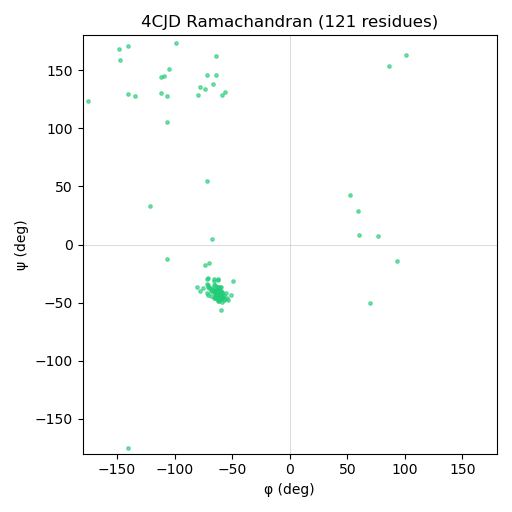AL A 1 96 ? -3.394 -2.446 150.044 1.00 58.36 117 VAL A CA 1
ATOM 672 C C . VAL A 1 96 ? -3.702 -3.681 149.197 1.00 62.58 117 VAL A C 1
ATOM 673 O O . VAL A 1 96 ? -3.190 -3.820 148.091 1.00 64.18 117 VAL A O 1
ATOM 677 N N . ASN A 1 97 ? -4.550 -4.566 149.709 1.00 62.81 118 ASN A N 1
ATOM 678 C CA . ASN A 1 97 ? -4.943 -5.745 148.956 1.00 63.07 118 ASN A CA 1
ATOM 679 C C . ASN A 1 97 ? -5.667 -5.337 147.671 1.00 68.18 118 ASN A C 1
ATOM 680 O O . ASN A 1 97 ? -5.383 -5.865 146.586 1.00 65.12 118 ASN A O 1
ATOM 685 N N . ASP A 1 98 ? -6.581 -4.377 147.803 1.00 70.37 119 ASP A N 1
ATOM 686 C CA . ASP A 1 98 ? -7.266 -3.788 146.657 1.00 71.40 119 ASP A CA 1
ATOM 687 C C . ASP A 1 98 ? -6.277 -3.277 145.621 1.00 70.46 119 ASP A C 1
ATOM 688 O O . ASP A 1 98 ? -6.416 -3.543 144.421 1.00 71.65 119 ASP A O 1
ATOM 693 N N . ILE A 1 99 ? -5.281 -2.529 146.084 1.00 66.73 120 ILE A N 1
ATOM 694 C CA . ILE A 1 99 ? -4.281 -1.992 145.179 1.00 66.86 120 ILE A CA 1
ATOM 695 C C . ILE A 1 99 ? -3.476 -3.135 144.568 1.00 70.56 120 ILE A C 1
ATOM 696 O O . ILE A 1 99 ? -3.094 -3.076 143.405 1.00 70.62 120 ILE A O 1
ATOM 701 N N . SER A 1 100 ? -3.250 -4.188 145.346 1.00 72.05 121 SER A N 1
ATOM 702 C CA . SER A 1 100 ? -2.483 -5.327 144.863 1.00 77.90 121 SER A CA 1
ATOM 703 C C . SER A 1 100 ? -3.217 -6.051 143.726 1.00 82.48 121 SER A C 1
ATOM 704 O O . SER A 1 100 ? -2.593 -6.635 142.840 1.00 86.40 121 SER A O 1
ATOM 707 N N . ALA A 1 101 ? -4.543 -6.004 143.747 1.00 80.82 122 ALA A N 1
ATOM 708 C CA . ALA A 1 101 ? -5.333 -6.615 142.685 1.00 78.20 122 ALA A CA 1
ATOM 709 C C . ALA A 1 101 ? -5.295 -5.756 141.424 1.00 79.99 122 ALA A C 1
ATOM 710 O O . ALA A 1 101 ? -5.247 -6.272 140.285 1.00 80.86 122 ALA A O 1
ATOM 712 N N . ASP A 1 102 ? -5.314 -4.441 141.623 1.00 79.02 123 ASP A N 1
ATOM 713 C CA . ASP A 1 102 ? -5.297 -3.512 140.497 1.00 83.89 123 ASP A CA 1
ATOM 714 C C . ASP A 1 102 ? -3.932 -3.484 139.810 1.00 85.92 123 ASP A C 1
ATOM 715 O O . ASP A 1 102 ? -3.855 -3.323 138.593 1.00 88.39 123 ASP A O 1
ATOM 720 N N . VAL A 1 103 ? -2.856 -3.648 140.574 1.00 85.41 124 VAL A N 1
ATOM 721 C CA . VAL A 1 103 ? -1.529 -3.641 139.965 1.00 87.58 124 VAL A CA 1
ATOM 722 C C . VAL A 1 103 ? -1.312 -4.907 139.138 1.00 89.04 124 VAL A C 1
ATOM 723 O O . VAL A 1 103 ? -0.590 -4.886 138.146 1.00 95.13 124 VAL A O 1
ATOM 727 N N . LYS A 1 104 ? -1.960 -6.002 139.520 1.00 85.30 125 LYS A N 1
ATOM 728 C CA . LYS A 1 104 ? -1.817 -7.250 138.777 1.00 84.70 125 LYS A CA 1
ATOM 729 C C . LYS A 1 104 ? -2.700 -7.266 137.525 1.00 83.27 125 LYS A C 1
ATOM 730 O O . LYS A 1 104 ? -2.305 -7.795 136.485 1.00 83.38 125 LYS A O 1
ATOM 736 N N . ALA A 1 105 ? -3.886 -6.674 137.627 1.00 111.79 126 ALA A N 1
ATOM 737 C CA . ALA A 1 105 ? -4.783 -6.556 136.484 1.00 103.43 126 ALA A CA 1
ATOM 738 C C . ALA A 1 105 ? -4.158 -5.674 135.410 1.00 102.20 126 ALA A C 1
ATOM 739 O O . ALA A 1 105 ? -4.245 -5.970 134.217 1.00 107.15 126 ALA A O 1
ATOM 741 N N . ASN A 1 106 ? -3.522 -4.591 135.842 1.00 101.54 127 ASN A N 1
ATOM 742 C CA . ASN A 1 106 ? -2.870 -3.673 134.921 1.00 100.43 127 ASN A CA 1
ATOM 743 C C . ASN A 1 106 ? -1.624 -4.281 134.299 1.00 101.74 127 ASN A C 1
ATOM 744 O O . ASN A 1 106 ? -1.310 -4.018 133.137 1.00 99.34 127 ASN A O 1
ATOM 749 N N . THR A 1 107 ? -0.919 -5.095 135.076 1.00 100.56 128 THR A N 1
ATOM 750 C CA . THR A 1 107 ? 0.273 -5.777 134.589 1.00 100.39 128 THR A CA 1
ATOM 751 C C . THR A 1 107 ? -0.077 -6.722 133.440 1.00 101.98 128 THR A C 1
ATOM 752 O O . THR A 1 107 ? 0.658 -6.824 132.456 1.00 100.05 128 THR A O 1
ATOM 756 N N . ALA A 1 108 ? -1.210 -7.403 133.574 1.00 101.37 129 ALA A N 1
ATOM 757 C CA . ALA A 1 108 ? -1.672 -8.338 132.558 1.00 101.92 129 ALA A CA 1
ATOM 758 C C . ALA A 1 108 ? -2.168 -7.590 131.325 1.00 104.59 129 ALA A C 1
ATOM 759 O O . ALA A 1 108 ? -2.087 -8.094 130.204 1.00 100.71 129 ALA A O 1
ATOM 761 N N . ALA A 1 109 ? -2.683 -6.384 131.542 1.00 102.26 130 ALA A N 1
ATOM 762 C CA . ALA A 1 109 ? -3.144 -5.547 130.443 1.00 100.92 130 ALA A CA 1
ATOM 763 C C . ALA A 1 109 ? -1.958 -5.003 129.657 1.00 98.66 130 ALA A C 1
ATOM 764 O O . ALA A 1 109 ? -1.989 -4.966 128.432 1.00 104.64 130 ALA A O 1
ATOM 766 N N . ILE A 1 110 ? -0.916 -4.584 130.367 1.00 98.41 131 ILE A N 1
ATOM 767 C CA . ILE A 1 110 ? 0.307 -4.094 129.736 1.00 97.58 131 ILE A CA 1
ATOM 768 C C . ILE A 1 110 ? 0.966 -5.213 128.930 1.00 101.96 131 ILE A C 1
ATOM 769 O O . ILE A 1 110 ? 1.406 -5.007 127.793 1.00 100.07 131 ILE A O 1
ATOM 774 N N . ARG A 1 111 ? 1.009 -6.398 129.527 1.00 98.58 132 ARG A N 1
ATOM 775 C CA . ARG A 1 111 ? 1.471 -7.606 128.856 1.00 103.27 132 ARG A CA 1
ATOM 776 C C . ARG A 1 111 ? 0.657 -7.881 127.584 1.00 105.00 132 ARG A C 1
ATOM 777 O O . ARG A 1 111 ? 1.212 -8.131 126.507 1.00 101.97 132 ARG A O 1
ATOM 785 N N . GLU A 1 112 ? -0.665 -7.807 127.719 1.00 110.46 133 GLU A N 1
ATOM 786 C CA . GLU A 1 112 ? -1.587 -8.094 126.624 1.00 113.31 133 GLU A CA 1
ATOM 787 C C . GLU A 1 112 ? -1.564 -7.015 125.540 1.00 110.03 133 GLU A C 1
ATOM 788 O O . GLU A 1 112 ? -1.549 -7.329 124.349 1.00 111.61 133 GLU A O 1
ATOM 794 N N . ASN A 1 113 ? -1.558 -5.747 125.945 1.00 110.72 134 ASN A N 1
ATOM 795 C CA . ASN A 1 113 ? -1.520 -4.651 124.981 1.00 96.50 134 ASN A CA 1
ATOM 796 C C . ASN A 1 113 ? -0.176 -4.555 124.267 1.00 107.85 134 ASN A C 1
ATOM 797 O O . ASN A 1 113 ? -0.065 -3.908 123.219 1.00 95.11 134 ASN A O 1
ATOM 802 N N . LYS A 1 114 ? 0.843 -5.210 124.817 1.00 103.86 135 LYS A N 1
ATOM 803 C CA . LYS A 1 114 ? 2.138 -5.276 124.147 1.00 105.68 135 LYS A CA 1
ATOM 804 C C . LYS A 1 114 ? 2.047 -6.202 122.938 1.00 110.22 135 LYS A C 1
ATOM 805 O O . LYS A 1 114 ? 2.809 -7.161 122.808 1.00 112.16 135 LYS A O 1
ATOM 811 N N . ALA A 1 115 ? 1.087 -5.903 122.066 1.00 111.47 136 ALA A N 1
ATOM 812 C CA . ALA A 1 115 ? 0.914 -6.590 120.799 1.00 110.92 136 ALA A CA 1
ATOM 813 C C . ALA A 1 115 ? 1.361 -5.667 119.676 1.00 109.16 136 ALA A C 1
ATOM 814 O O . ALA A 1 115 ? 0.670 -4.702 119.348 1.00 110.57 136 ALA A O 1
ATOM 816 N N . ALA A 1 116 ? 2.531 -5.968 119.118 1.00 106.05 137 ALA A N 1
ATOM 817 C CA . ALA A 1 116 ? 3.114 -5.245 117.989 1.00 99.66 137 ALA A CA 1
ATOM 818 C C . ALA A 1 116 ? 4.390 -5.956 117.561 1.00 98.56 137 ALA A C 1
ATOM 819 O O . ALA A 1 116 ? 5.190 -6.368 118.406 1.00 96.96 137 ALA A O 1
ATOM 821 N N . THR A 1 178 ? -12.452 -23.259 28.564 1.00 78.37 199 THR A N 1
ATOM 822 C CA . THR A 1 178 ? -13.260 -23.585 27.392 1.00 82.12 199 THR A CA 1
ATOM 823 C C . THR A 1 178 ? -14.172 -22.423 27.031 1.00 77.02 199 THR A C 1
ATOM 824 O O . THR A 1 178 ? -14.206 -22.003 25.881 1.00 76.30 199 THR A O 1
ATOM 828 N N . ALA A 1 179 ? -14.908 -21.907 28.014 1.00 76.81 200 ALA A N 1
ATOM 829 C CA . ALA A 1 179 ? -15.712 -20.706 27.808 1.00 77.15 200 ALA A CA 1
ATOM 830 C C . ALA A 1 179 ? -14.786 -19.557 27.422 1.00 75.37 200 ALA A C 1
ATOM 831 O O . ALA A 1 179 ? -15.120 -18.743 26.570 1.00 73.70 200 ALA A O 1
ATOM 833 N N . ASN A 1 180 ? -13.599 -19.532 28.023 1.00 69.47 201 ASN A N 1
ATOM 834 C CA . ASN A 1 180 ? -12.597 -18.522 27.711 1.00 73.72 201 ASN A CA 1
ATOM 835 C C . ASN A 1 180 ? -12.027 -18.671 26.298 1.00 72.53 201 ASN A C 1
ATOM 836 O O . ASN A 1 180 ? -11.874 -17.683 25.573 1.00 76.14 201 ASN A O 1
ATOM 841 N N . GLY A 1 181 ? -11.713 -19.904 25.905 1.00 73.40 202 GLY A N 1
ATOM 842 C CA . GLY A 1 181 ? -11.229 -20.165 24.563 1.00 71.98 202 GLY A CA 1
ATOM 843 C C . GLY A 1 181 ? -12.288 -19.806 23.539 1.00 72.03 202 GLY A C 1
ATOM 844 O O . GLY A 1 181 ? -11.989 -19.303 22.454 1.00 70.81 202 GLY A O 1
ATOM 845 N N . LEU A 1 182 ? -13.540 -20.062 23.906 1.00 69.06 203 LEU A N 1
ATOM 846 C CA . LEU A 1 182 ? -14.689 -19.720 23.083 1.00 67.22 203 LEU A CA 1
ATOM 847 C C . LEU A 1 182 ? -14.825 -18.198 22.925 1.00 66.85 203 LEU A C 1
ATOM 848 O O . LEU A 1 182 ? -15.114 -17.702 21.837 1.00 66.74 203 LEU A O 1
ATOM 853 N N . GLU A 1 183 ? -14.588 -17.463 24.006 1.00 67.02 204 GLU A N 1
ATOM 854 C CA . GLU A 1 183 ? -14.642 -16.001 23.987 1.00 67.10 204 GLU A CA 1
ATOM 855 C C . GLU A 1 183 ? -13.541 -15.354 23.151 1.00 68.72 204 GLU A C 1
ATOM 856 O O . GLU A 1 183 ? -13.774 -14.353 22.470 1.00 68.71 204 GLU A O 1
ATOM 862 N N . THR A 1 184 ? -12.336 -15.910 23.237 1.00 70.22 205 THR A N 1
ATOM 863 C CA . THR A 1 184 ? -11.197 -15.409 22.478 1.00 73.75 205 THR A CA 1
ATOM 864 C C . THR A 1 184 ? -11.422 -15.522 20.962 1.00 72.25 205 THR A C 1
ATOM 865 O O . THR A 1 184 ? -11.105 -14.601 20.208 1.00 73.35 205 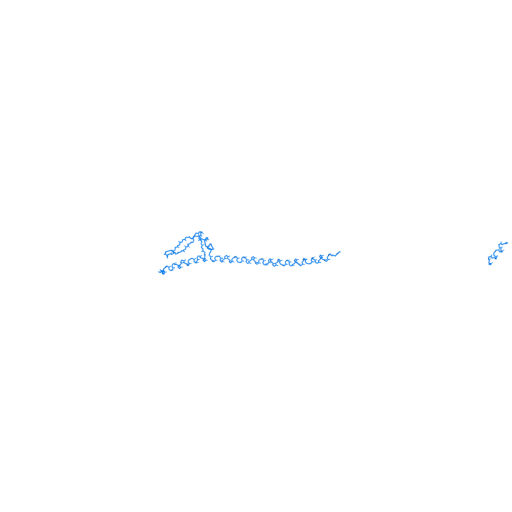THR A O 1
ATOM 869 N N . ARG A 1 185 ? -11.985 -16.642 20.522 1.00 75.13 206 ARG A N 1
ATOM 870 C CA . ARG A 1 185 ? -12.256 -16.849 19.099 1.00 75.24 206 ARG A CA 1
ATOM 871 C C . ARG A 1 185 ? -13.284 -15.842 18.572 1.00 70.74 206 ARG A C 1
ATOM 872 O O . ARG A 1 185 ? -13.140 -15.324 17.469 1.00 75.50 206 ARG A O 1
ATOM 880 N N . LEU A 1 186 ? -14.297 -15.542 19.373 1.00 68.94 207 LEU A N 1
ATOM 881 C CA . LEU A 1 186 ? -15.262 -14.502 19.028 1.00 68.26 207 LEU A CA 1
ATOM 882 C C . LEU A 1 186 ? -14.631 -13.118 18.849 1.00 69.57 207 LEU A C 1
ATOM 883 O O . LEU A 1 186 ? -14.793 -12.492 17.806 1.00 73.13 207 LEU A O 1
ATOM 888 N N . ALA A 1 187 ? -13.931 -12.644 19.879 1.00 70.08 208 ALA A N 1
ATOM 889 C CA . ALA A 1 187 ? -13.284 -11.331 19.864 1.00 75.33 208 ALA A CA 1
ATOM 890 C C . ALA A 1 187 ? -12.435 -11.093 18.602 1.00 79.35 208 ALA A C 1
ATOM 891 O O . ALA A 1 187 ? -12.318 -9.961 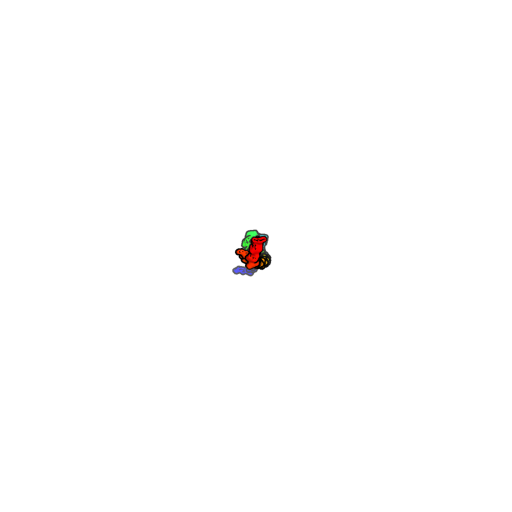18.129 1.00 80.77 208 ALA A O 1
ATOM 893 N N . ASP A 1 188 ? -11.866 -12.167 18.058 1.00 80.25 209 ASP A N 1
ATOM 894 C CA . ASP A 1 188 ? -11.045 -12.117 16.844 1.00 82.04 209 ASP A CA 1
ATOM 895 C C . ASP A 1 188 ? -11.821 -11.761 15.560 1.00 81.93 209 ASP A C 1
ATOM 896 O O . ASP A 1 188 ? -11.259 -11.774 14.470 1.00 81.39 209 ASP A O 1
ATOM 901 N N . ALA A 1 189 ? -13.108 -11.451 15.692 1.00 84.66 210 ALA A N 1
ATOM 902 C CA . ALA A 1 189 ? -13.926 -11.044 14.556 1.00 75.53 210 ALA A CA 1
ATOM 903 C C . ALA A 1 189 ? -14.972 -10.021 14.994 1.00 74.36 210 ALA A C 1
ATOM 904 O O . ALA A 1 189 ? -15.788 -9.565 14.192 1.00 77.89 210 ALA A O 1
#

Sequence (123 aa):
PPSTDEIAKAALVGVYNNTQDINGFKVGDTIYDIENGQPKGRPATEDDVKADDFGGLGLKEVLAQHDQSLADLTGTVEENSEALVKTAEVVNDISADVKANTAAIRENKAATANGLETRLADA

Secondary structure (DSSP, 8-state):
---HHHHHHHHHHHHHHHHHHHH---TT-EEEEEETTEEEEEEPPHHHHHHSTTTT--HHHHHHHHHHHHHHHHHHHHHHHHHHHHHHHHHHHHHHHHHHHHHHHHHH----HHHHHHHHHT-

Nearest PDB structures (foldseek):
  4cjd-assembly1_A  TM=1.008E+00  e=2.265E-19  Neisseria meningitidis
  6eun-assembly1_A  TM=8.102E-01  e=1.001E-07  Neisseria meningitidis
  6eup-assembly1_A  TM=8.147E-01  e=1.306E-07  Neisseria meningitidis
  6o7x-assembly1_M  TM=2.161E-01  e=6.489E+00  Saccharomyces cerevisiae S288C

Foldseek 3Di:
DDDPLLVVQQVVLVVVVVVQQAAFDDFQDWRWDADPSHIDTDTDHQVNQVPDPPSRRHPVNVVVVVVVVVVVVVVVVVVVVVVVVVVVVVVVVVVVVVVVVVVVVVVVPDDVVVVVVVVVVVD

Solvent-accessible surface area: 10108 Å² total; per-residue (Å²): 177,90,58,115,74,64,104,56,59,50,57,127,15,31,89,69,53,90,64,22,81,71,75,16,32,140,86,50,35,51,31,78,64,61,85,150,16,80,52,113,24,116,91,3,68,82,116,30,20,153,85,43,134,104,37,6,73,6,88,132,74,19,119,52,83,99,100,108,67,117,67,83,116,72,29,65,84,99,116,87,56,109,53,124,86,140,76,49,99,83,81,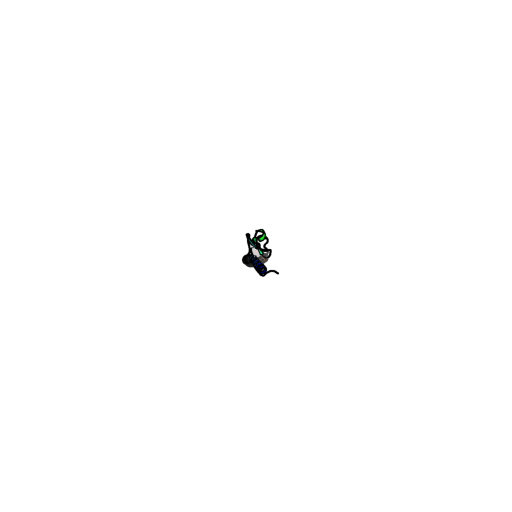98,91,104,36,61,86,82,138,63,88,55,48,42,120,159,137,121,180,84,157,156,73,109,26,110,115,77,175,124,89,116,131

Organism: Neisseria meningitidis serogroup B (NCBI:txid491)

B-factor: mean 42.64, std 28.61, range [9.17, 133.99]

Radius of gyration: 57.76 Å; Cα contacts (8 Å, |Δi|>4): 81; chains: 1; bounding box: 29×45×213 Å